Protein AF-A0A1W2ALZ3-F1 (afdb_monomer_lite)

Foldseek 3Di:
DDPPPPPPDPPDDPPDPVVVLVVLVVLLVVLQVQLVVCCVVDVVSSVVSVVVNVVSVVVNVVD

Sequence (63 aa):
MQNQYCKVGSVKPMNNEEQSVALLEYLYQNFADKANNIKYANTRLGDFFESKAQKLEKLLNEL

Secondary structure (DSSP, 8-state):
-------TT-------HHHHHHHHHHHHHHHHHHHHHHTTT-HHHHHHHHHHHHHHHHHHHT-

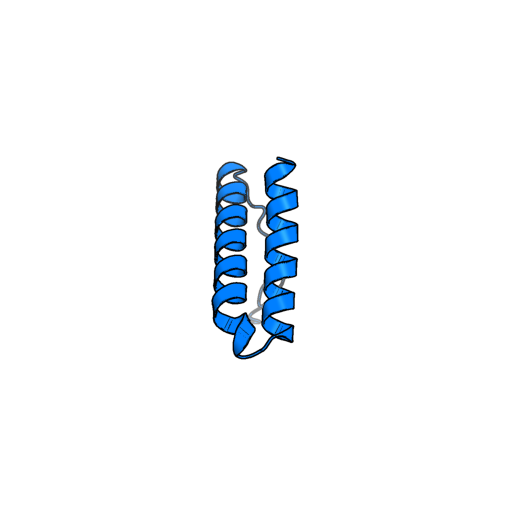Organism: NCBI:txid504486

Radius of gyration: 16.81 Å; chains: 1; bounding box: 40×32×41 Å

Structure (mmCIF, N/CA/C/O backbone):
data_AF-A0A1W2ALZ3-F1
#
_entry.id   AF-A0A1W2ALZ3-F1
#
loop_
_atom_site.group_PDB
_atom_site.id
_atom_site.type_symbol
_atom_site.label_atom_id
_atom_site.label_alt_id
_atom_site.label_comp_id
_atom_site.label_asym_id
_atom_site.label_entity_id
_atom_site.label_seq_id
_atom_site.pdbx_PDB_ins_code
_atom_site.Cartn_x
_atom_site.Cartn_y
_atom_site.Cartn_z
_atom_site.occupancy
_atom_site.B_iso_or_equiv
_atom_site.auth_seq_id
_atom_site.auth_comp_id
_atom_site.auth_asym_id
_atom_site.auth_atom_id
_atom_site.pdbx_PDB_model_num
ATOM 1 N N . MET A 1 1 ? 27.219 -26.219 28.782 1.00 46.19 1 MET A N 1
ATOM 2 C CA . MET A 1 1 ? 26.675 -25.477 27.625 1.00 46.19 1 MET A CA 1
ATOM 3 C C . MET A 1 1 ? 25.238 -25.096 27.948 1.00 46.19 1 MET A C 1
ATOM 5 O O . MET A 1 1 ? 24.480 -25.983 28.314 1.00 46.19 1 MET A O 1
ATOM 9 N N . GLN A 1 2 ? 24.889 -23.805 27.927 1.00 48.72 2 GLN A N 1
ATOM 10 C CA . GLN A 1 2 ? 23.510 -23.342 28.133 1.00 48.72 2 GLN A CA 1
ATOM 11 C C . GLN A 1 2 ? 2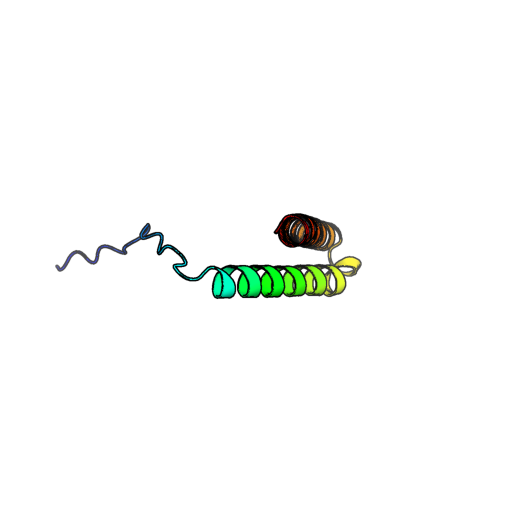2.797 -23.326 26.779 1.00 48.72 2 GLN A C 1
ATOM 13 O O . GLN A 1 2 ? 23.238 -22.635 25.864 1.00 48.72 2 GLN A O 1
ATOM 18 N N . ASN A 1 3 ? 21.714 -24.089 26.640 1.00 56.97 3 ASN A N 1
ATOM 19 C CA . ASN A 1 3 ? 20.911 -24.089 25.421 1.00 56.97 3 ASN A CA 1
ATOM 20 C C . ASN A 1 3 ? 20.182 -22.742 25.307 1.00 56.97 3 ASN A C 1
ATOM 22 O O . ASN A 1 3 ? 19.208 -22.488 26.017 1.00 56.97 3 ASN A O 1
ATOM 26 N N . GLN A 1 4 ? 20.672 -21.863 24.434 1.00 63.12 4 GLN A N 1
ATOM 27 C CA . GLN A 1 4 ? 20.037 -20.585 24.138 1.00 63.12 4 GLN A CA 1
ATOM 28 C C . GLN A 1 4 ? 18.933 -20.824 23.103 1.00 63.12 4 GLN A C 1
ATOM 30 O O . GLN A 1 4 ? 19.159 -20.812 21.897 1.00 63.12 4 GLN A O 1
ATOM 35 N N . TYR A 1 5 ? 17.726 -21.113 23.584 1.00 62.03 5 TYR A N 1
ATOM 36 C CA . TYR A 1 5 ? 16.557 -21.238 22.721 1.00 62.03 5 TYR A CA 1
ATOM 37 C C . TYR A 1 5 ? 16.165 -19.845 22.217 1.00 62.03 5 TYR A C 1
ATOM 39 O O . TYR A 1 5 ? 15.555 -19.059 22.946 1.00 62.03 5 TYR A O 1
ATOM 47 N N . CYS A 1 6 ? 16.519 -19.519 20.971 1.00 65.50 6 CYS A N 1
ATOM 48 C CA . CYS A 1 6 ? 15.926 -18.383 20.271 1.00 65.50 6 CYS A CA 1
ATOM 49 C C . CYS A 1 6 ? 14.407 -18.594 20.258 1.00 65.50 6 CYS A C 1
ATOM 51 O O . CYS A 1 6 ? 13.925 -19.542 19.642 1.00 65.50 6 CYS A O 1
ATOM 53 N N . LYS A 1 7 ? 13.650 -17.744 20.962 1.00 61.94 7 LYS A N 1
ATOM 54 C CA . LYS A 1 7 ? 12.180 -17.751 20.948 1.00 61.94 7 LYS A CA 1
ATOM 55 C C . LYS A 1 7 ? 11.676 -17.275 19.582 1.00 61.94 7 LYS A C 1
ATOM 57 O O . LYS A 1 7 ? 11.169 -16.166 19.444 1.00 61.94 7 LYS A O 1
ATOM 62 N N . VAL A 1 8 ? 11.843 -18.099 18.557 1.00 62.31 8 VAL A N 1
ATOM 63 C CA . VAL A 1 8 ? 11.174 -17.925 17.271 1.00 62.31 8 VAL A CA 1
ATOM 64 C C . VAL A 1 8 ? 9.725 -18.372 17.457 1.00 62.31 8 VAL A C 1
ATOM 66 O O . VAL A 1 8 ? 9.452 -19.558 17.600 1.00 62.31 8 VAL A O 1
ATOM 69 N N . GLY A 1 9 ? 8.797 -17.415 17.554 1.00 59.97 9 GLY A N 1
ATOM 70 C CA . GLY A 1 9 ? 7.359 -17.716 17.539 1.00 59.97 9 GLY A CA 1
ATOM 71 C C . GLY A 1 9 ? 6.483 -17.090 18.626 1.00 59.97 9 GLY A C 1
ATOM 72 O O . GLY A 1 9 ? 5.298 -17.406 18.663 1.00 59.97 9 GLY A O 1
ATOM 73 N N . SER A 1 10 ? 6.976 -16.197 19.496 1.00 62.12 10 SER A N 1
ATOM 74 C CA . SER A 1 10 ? 6.055 -15.452 20.370 1.00 62.12 10 SER A CA 1
ATOM 75 C C . SER A 1 10 ? 5.372 -14.331 19.581 1.00 62.12 10 SER A C 1
ATOM 77 O O . SER A 1 10 ? 5.927 -13.238 19.446 1.00 62.12 10 SER A O 1
ATOM 79 N N . VAL A 1 11 ? 4.175 -14.598 19.053 1.00 64.88 11 VAL A N 1
ATOM 80 C CA . VAL A 1 11 ? 3.286 -13.556 18.521 1.00 64.88 11 VAL A CA 1
ATOM 81 C C . VAL A 1 11 ? 2.817 -12.722 19.709 1.00 64.88 11 VAL A C 1
ATOM 83 O O . VAL A 1 11 ? 2.065 -13.206 20.553 1.00 64.88 11 VAL A O 1
ATOM 86 N N . LYS A 1 12 ? 3.312 -11.488 19.819 1.00 66.31 12 LYS A N 1
ATOM 87 C CA . LYS A 1 12 ? 2.823 -10.539 20.819 1.00 66.31 12 LYS A CA 1
ATOM 88 C C . LYS A 1 12 ? 1.565 -9.885 20.242 1.00 66.31 12 LYS A C 1
ATOM 90 O O . LYS A 1 12 ? 1.696 -9.194 19.232 1.00 66.31 12 LYS A O 1
ATOM 95 N N . PRO A 1 13 ? 0.373 -10.106 20.820 1.00 59.75 13 PRO A N 1
ATOM 96 C CA . PRO A 1 13 ? -0.819 -9.402 20.370 1.00 59.75 13 PRO A CA 1
ATOM 97 C C . PRO A 1 13 ? -0.599 -7.890 20.525 1.00 59.75 13 PRO A C 1
ATOM 99 O O . PRO A 1 13 ? -0.048 -7.428 21.530 1.00 59.75 13 PRO A O 1
ATOM 102 N N . MET A 1 14 ? -0.960 -7.121 19.495 1.00 65.38 14 MET A N 1
ATOM 103 C CA . MET A 1 14 ? -1.051 -5.667 19.611 1.00 65.38 14 MET A CA 1
ATOM 104 C C . MET A 1 14 ? -2.290 -5.376 20.450 1.00 65.38 14 MET A C 1
ATOM 106 O O . MET A 1 14 ? -3.410 -5.477 19.972 1.00 65.38 14 MET A O 1
ATOM 110 N N . ASN A 1 15 ? -2.082 -5.087 21.732 1.00 65.25 15 ASN A N 1
ATOM 111 C CA . ASN A 1 15 ? -3.168 -4.949 22.705 1.00 65.25 15 ASN A CA 1
ATOM 112 C C . ASN A 1 15 ? -3.934 -3.616 22.596 1.00 65.25 15 ASN A C 1
ATOM 114 O O . ASN A 1 15 ? -4.864 -3.408 23.365 1.00 65.25 15 ASN A O 1
ATOM 118 N N . ASN A 1 16 ? -3.546 -2.725 21.673 1.00 71.12 16 ASN A N 1
ATOM 119 C CA . ASN A 1 16 ? -4.108 -1.383 21.537 1.00 71.12 16 ASN A CA 1
ATOM 120 C C . ASN A 1 16 ? -4.561 -1.157 20.084 1.00 71.12 16 ASN A C 1
ATOM 122 O O . ASN A 1 16 ? -3.730 -1.098 19.172 1.00 71.12 16 ASN A O 1
ATOM 126 N N . GLU A 1 17 ? -5.870 -1.024 19.870 1.00 68.31 17 GLU A N 1
ATOM 127 C CA . GLU A 1 17 ? -6.482 -0.819 18.546 1.00 68.31 17 GLU A CA 1
ATOM 128 C C . GLU A 1 17 ? -5.976 0.466 17.872 1.00 68.31 17 GLU A C 1
ATOM 130 O O . GLU A 1 17 ? -5.522 0.409 16.733 1.00 68.31 17 GLU A O 1
ATOM 135 N N . GLU A 1 18 ? -5.897 1.592 18.593 1.00 70.25 18 GLU A N 1
ATOM 136 C CA . GLU A 1 18 ? -5.354 2.858 18.060 1.00 70.25 18 GLU A CA 1
ATOM 137 C C . GLU A 1 18 ? -3.905 2.727 17.561 1.00 70.25 18 GLU A C 1
ATOM 139 O O . GLU A 1 18 ? -3.549 3.243 16.502 1.00 70.25 18 GLU A O 1
ATOM 144 N N . GLN A 1 19 ? -3.060 1.978 18.282 1.00 76.81 19 GLN A N 1
ATOM 145 C CA . GLN A 1 19 ? -1.679 1.717 17.851 1.00 76.81 19 GLN A CA 1
ATOM 146 C C . GLN A 1 19 ? -1.630 0.831 16.602 1.00 76.81 19 GLN A C 1
ATOM 148 O O . GLN A 1 19 ? -0.655 0.873 15.853 1.00 76.81 19 GLN A O 1
ATOM 153 N N . SER A 1 20 ? -2.671 0.029 16.381 1.00 82.62 20 SER A N 1
ATOM 154 C CA . SER A 1 20 ? -2.798 -0.853 15.223 1.00 82.62 20 SER A CA 1
ATOM 155 C C . SER A 1 20 ? -3.236 -0.077 13.980 1.00 82.62 20 SER A C 1
ATOM 157 O O . SER A 1 20 ? -2.646 -0.280 12.920 1.00 82.62 20 SER A O 1
ATOM 159 N N . VAL A 1 21 ? -4.173 0.872 14.112 1.00 89.50 21 VAL A N 1
ATOM 160 C CA . VAL A 1 21 ? -4.576 1.779 13.017 1.00 89.50 21 VAL A CA 1
ATOM 161 C C . VAL A 1 21 ? -3.412 2.674 12.590 1.00 89.50 21 VAL A C 1
ATOM 163 O O . VAL A 1 21 ? -3.044 2.677 11.417 1.00 89.50 21 VAL A O 1
ATOM 166 N N . ALA A 1 22 ? -2.743 3.334 13.541 1.00 90.94 22 ALA A N 1
ATOM 167 C CA . ALA A 1 22 ? -1.593 4.191 13.240 1.00 90.94 22 ALA A CA 1
ATOM 168 C C . ALA A 1 22 ? -0.449 3.418 12.552 1.00 90.94 22 ALA A C 1
ATOM 170 O O . ALA A 1 22 ? 0.243 3.942 11.675 1.00 90.94 22 ALA A O 1
ATOM 171 N N . LEU A 1 23 ? -0.253 2.143 12.913 1.00 91.25 23 LEU A N 1
ATOM 172 C CA . LEU A 1 23 ? 0.712 1.279 12.236 1.00 91.25 23 LEU A CA 1
ATOM 173 C C . LEU A 1 23 ? 0.291 0.977 10.790 1.00 91.25 23 LEU A C 1
ATOM 175 O O . LEU A 1 23 ? 1.143 0.989 9.901 1.00 91.25 23 LEU A O 1
ATOM 179 N N . LEU A 1 24 ? -0.992 0.708 10.541 1.00 93.19 24 LEU A N 1
ATOM 180 C CA . LEU A 1 24 ? -1.513 0.457 9.194 1.00 93.19 24 LEU A CA 1
ATOM 181 C C . LEU A 1 24 ? -1.369 1.688 8.292 1.00 93.19 24 LEU A C 1
ATOM 183 O O . LEU A 1 24 ? -0.910 1.549 7.157 1.00 93.19 24 LEU A O 1
ATOM 187 N N . GLU A 1 25 ? -1.668 2.881 8.804 1.00 95.25 25 GLU A N 1
ATOM 188 C CA . GLU A 1 25 ? -1.462 4.152 8.097 1.00 95.25 25 GLU A CA 1
ATOM 189 C C . GLU A 1 25 ? 0.018 4.386 7.775 1.00 95.25 25 GLU A C 1
ATOM 191 O O . GLU A 1 25 ? 0.376 4.698 6.636 1.00 95.25 25 GLU A O 1
ATOM 196 N N . TYR A 1 26 ? 0.905 4.164 8.751 1.00 96.69 26 TYR A N 1
ATOM 197 C CA . TYR A 1 26 ? 2.350 4.264 8.545 1.00 96.69 26 TYR A CA 1
ATOM 198 C C . TYR A 1 26 ? 2.843 3.294 7.463 1.00 96.69 26 TYR A C 1
ATOM 200 O O . TYR A 1 26 ? 3.661 3.659 6.611 1.00 96.69 26 TYR A O 1
ATOM 208 N N . LEU A 1 27 ? 2.355 2.051 7.473 1.00 96.25 27 LEU A N 1
ATOM 209 C CA . LEU A 1 27 ? 2.700 1.059 6.457 1.00 96.25 27 LEU A CA 1
ATOM 210 C C . LEU A 1 27 ? 2.179 1.467 5.078 1.00 96.25 27 LEU A C 1
ATOM 212 O O . LEU A 1 27 ? 2.923 1.345 4.104 1.00 96.25 27 LEU A O 1
ATOM 216 N N . TYR A 1 28 ? 0.948 1.975 4.995 1.00 98.06 28 TYR A N 1
ATOM 217 C CA . TYR A 1 28 ? 0.369 2.480 3.753 1.00 98.06 28 TYR A CA 1
ATOM 218 C C . TYR A 1 28 ? 1.257 3.565 3.131 1.00 98.06 28 TYR A C 1
ATOM 220 O O . TYR A 1 28 ? 1.699 3.400 1.991 1.00 98.06 28 TYR A O 1
ATOM 228 N N . GLN A 1 29 ? 1.603 4.602 3.903 1.00 98.00 29 GLN A N 1
ATOM 229 C CA . GLN A 1 29 ? 2.460 5.698 3.434 1.00 98.00 29 GLN A CA 1
ATOM 230 C C . GLN A 1 29 ? 3.824 5.180 2.957 1.00 98.00 29 GLN A C 1
ATOM 232 O O . GLN A 1 29 ? 4.257 5.486 1.849 1.00 98.00 29 GLN A O 1
ATOM 237 N N . ASN A 1 30 ? 4.463 4.287 3.722 1.00 98.06 30 ASN A N 1
ATOM 238 C CA . ASN A 1 30 ? 5.746 3.701 3.321 1.00 98.06 30 ASN A CA 1
ATOM 239 C C . ASN A 1 30 ? 5.675 2.927 2.002 1.00 98.06 30 ASN A C 1
ATOM 241 O O . ASN A 1 30 ? 6.617 2.976 1.207 1.00 98.06 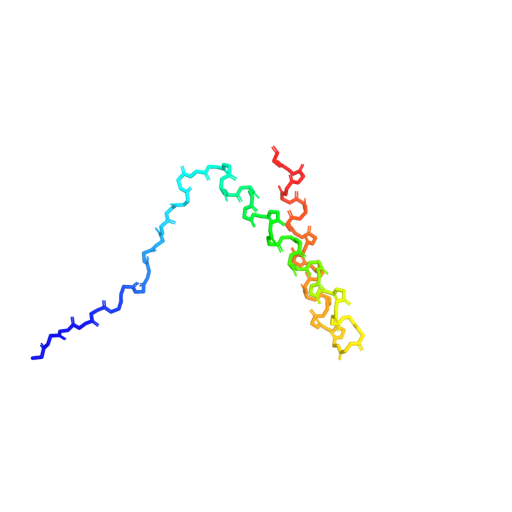30 ASN A O 1
ATOM 245 N N . PHE A 1 31 ? 4.610 2.156 1.780 1.00 98.12 31 PHE A N 1
ATOM 246 C CA . PHE A 1 31 ? 4.453 1.408 0.536 1.00 98.12 31 PHE A CA 1
ATOM 247 C C . PHE A 1 31 ? 4.163 2.334 -0.646 1.00 98.12 31 PHE A C 1
ATOM 249 O O . PHE A 1 31 ? 4.758 2.133 -1.706 1.00 98.12 31 PHE A O 1
AT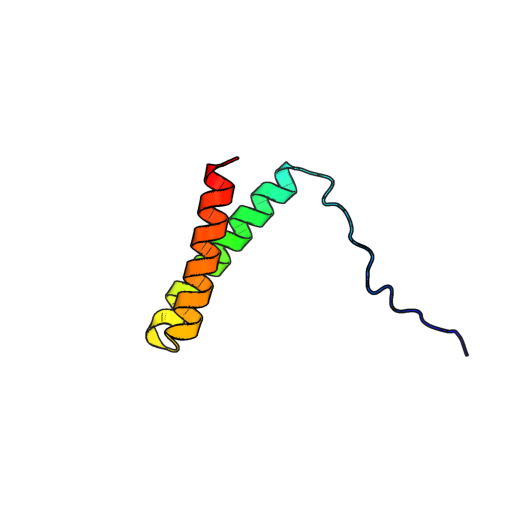OM 256 N N . ALA A 1 32 ? 3.337 3.366 -0.460 1.00 97.75 32 ALA A N 1
ATOM 257 C CA . ALA A 1 32 ? 3.070 4.377 -1.480 1.00 97.75 32 ALA A CA 1
ATOM 258 C C . ALA A 1 32 ? 4.353 5.131 -1.879 1.00 97.75 32 ALA A C 1
ATOM 260 O O . ALA A 1 32 ? 4.691 5.209 -3.063 1.00 97.75 32 ALA A O 1
ATOM 261 N N . ASP A 1 33 ? 5.136 5.582 -0.897 1.00 97.94 33 ASP A N 1
ATOM 262 C CA . ASP A 1 33 ? 6.410 6.266 -1.133 1.00 97.94 33 ASP A CA 1
ATOM 263 C C . ASP A 1 33 ? 7.413 5.368 -1.860 1.00 97.94 33 ASP A C 1
ATOM 265 O O . ASP A 1 33 ? 8.064 5.782 -2.823 1.00 97.94 33 ASP A O 1
ATOM 269 N N . LYS A 1 34 ? 7.545 4.105 -1.436 1.00 96.81 34 LYS A N 1
ATOM 270 C CA . LYS A 1 34 ? 8.439 3.144 -2.099 1.00 96.81 34 LYS A CA 1
ATOM 271 C C . LYS A 1 34 ? 8.007 2.861 -3.534 1.00 96.81 34 LYS A C 1
ATOM 273 O O . LYS A 1 34 ? 8.880 2.782 -4.398 1.00 96.81 34 LYS A O 1
ATOM 278 N N . ALA A 1 35 ? 6.705 2.729 -3.790 1.00 96.94 35 ALA A N 1
ATOM 279 C CA . ALA A 1 35 ? 6.176 2.543 -5.137 1.00 96.94 35 ALA A CA 1
ATOM 280 C C . ALA A 1 35 ? 6.568 3.724 -6.034 1.00 96.94 35 ALA A C 1
ATOM 282 O O . ALA A 1 35 ? 7.181 3.512 -7.080 1.00 96.94 35 ALA A O 1
ATOM 283 N N . ASN A 1 36 ? 6.330 4.957 -5.578 1.00 95.44 36 ASN A N 1
ATOM 284 C CA . ASN A 1 36 ? 6.665 6.178 -6.316 1.00 95.44 36 ASN A CA 1
ATOM 285 C C . ASN A 1 36 ? 8.168 6.309 -6.594 1.00 95.44 36 ASN A C 1
ATOM 287 O O . ASN A 1 36 ? 8.566 6.615 -7.719 1.00 95.44 36 ASN A O 1
ATOM 291 N N . ASN A 1 37 ? 9.006 6.018 -5.597 1.00 96.00 37 ASN A N 1
ATOM 292 C CA . ASN A 1 37 ? 10.457 6.156 -5.714 1.00 96.00 37 ASN A CA 1
ATOM 293 C C . ASN A 1 37 ? 11.092 5.127 -6.659 1.00 96.00 37 ASN A C 1
ATOM 295 O O . ASN A 1 37 ? 12.108 5.420 -7.288 1.00 96.00 37 ASN A O 1
ATOM 299 N N . ILE A 1 38 ? 10.526 3.918 -6.760 1.00 95.50 38 ILE A N 1
ATOM 300 C CA . ILE A 1 38 ? 11.141 2.822 -7.521 1.00 95.50 38 ILE A CA 1
ATOM 301 C C . ILE A 1 38 ? 10.469 2.547 -8.871 1.00 95.50 38 ILE A C 1
ATOM 303 O O . ILE A 1 38 ? 11.044 1.820 -9.679 1.00 95.50 38 ILE A O 1
ATOM 307 N N . LYS A 1 39 ? 9.305 3.151 -9.153 1.00 85.00 39 LYS A N 1
ATOM 308 C CA . LYS A 1 39 ? 8.485 2.900 -10.356 1.00 85.00 39 LYS A CA 1
ATOM 309 C C . LYS A 1 39 ? 9.275 2.934 -11.668 1.00 85.00 39 LYS A C 1
ATOM 311 O O . LYS A 1 39 ? 9.087 2.070 -12.523 1.00 85.00 39 LYS A O 1
ATOM 316 N N . TYR A 1 40 ? 10.184 3.900 -11.802 1.00 87.19 40 TYR A N 1
ATOM 317 C CA . TYR A 1 40 ? 10.995 4.095 -13.009 1.00 87.19 40 TYR A CA 1
ATOM 318 C C . TYR A 1 40 ? 12.332 3.336 -12.993 1.00 87.19 40 TYR A C 1
ATOM 320 O O . TYR A 1 40 ? 12.940 3.161 -14.043 1.00 87.19 40 TYR A O 1
ATOM 328 N N . ALA A 1 41 ? 12.785 2.868 -11.825 1.00 94.25 41 ALA A N 1
ATOM 329 C CA . ALA A 1 41 ? 14.025 2.101 -11.679 1.00 94.25 41 ALA A CA 1
ATOM 330 C C . ALA A 1 41 ? 13.788 0.583 -11.756 1.00 94.25 41 ALA A C 1
ATOM 332 O O . ALA A 1 41 ? 14.618 -0.160 -12.275 1.00 94.25 41 ALA A O 1
ATOM 333 N N . ASN A 1 42 ? 12.658 0.110 -11.228 1.00 95.31 42 ASN A N 1
ATOM 334 C CA . ASN A 1 42 ? 12.244 -1.286 -11.256 1.00 95.31 42 ASN A CA 1
ATOM 335 C C . ASN A 1 42 ? 10.716 -1.371 -11.179 1.00 95.31 42 ASN A C 1
ATOM 337 O O . ASN A 1 42 ? 10.134 -1.417 -10.094 1.00 95.31 42 ASN A O 1
ATOM 341 N N . THR A 1 43 ? 10.075 -1.426 -12.345 1.00 94.25 43 THR A N 1
ATOM 342 C CA . THR A 1 43 ? 8.612 -1.415 -12.475 1.00 94.25 43 THR A CA 1
ATOM 343 C C . THR A 1 43 ? 7.954 -2.565 -11.721 1.00 94.25 43 THR A C 1
ATOM 345 O O . THR A 1 43 ? 7.036 -2.331 -10.951 1.00 94.25 43 THR A O 1
ATOM 348 N N . ARG A 1 44 ? 8.494 -3.791 -11.810 1.00 96.75 44 ARG A N 1
ATOM 349 C CA . ARG A 1 44 ? 7.932 -4.955 -11.100 1.00 96.75 44 ARG A CA 1
ATOM 350 C C . ARG A 1 44 ? 7.922 -4.762 -9.581 1.00 96.75 44 ARG A C 1
ATOM 352 O O . ARG A 1 44 ? 6.990 -5.196 -8.906 1.00 96.75 44 ARG A O 1
ATOM 359 N N . LEU A 1 45 ? 8.977 -4.159 -9.034 1.00 96.25 45 LEU A N 1
ATOM 360 C CA . LEU A 1 45 ? 9.060 -3.872 -7.604 1.00 96.25 45 LEU A CA 1
ATOM 361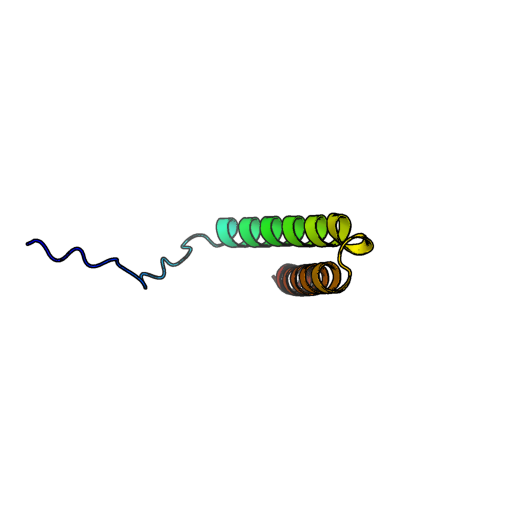 C C . LEU A 1 45 ? 8.169 -2.680 -7.214 1.00 96.25 45 LEU A C 1
ATOM 363 O O . LEU A 1 45 ? 7.571 -2.704 -6.140 1.00 96.25 45 LEU A O 1
ATOM 367 N N . GLY A 1 46 ? 8.025 -1.691 -8.100 1.00 97.81 46 GLY A N 1
ATOM 368 C CA . GLY A 1 46 ? 7.063 -0.595 -7.955 1.00 97.81 46 GLY A CA 1
ATOM 369 C C . GLY A 1 46 ? 5.624 -1.102 -7.872 1.00 97.81 46 GLY A C 1
ATOM 370 O O . GLY A 1 46 ? 4.946 -0.833 -6.883 1.00 97.81 46 GLY A O 1
ATOM 371 N N . ASP A 1 47 ? 5.208 -1.929 -8.832 1.00 97.38 47 ASP A N 1
ATOM 372 C CA . ASP A 1 47 ? 3.868 -2.530 -8.891 1.00 97.38 47 ASP A CA 1
ATOM 373 C C . ASP A 1 47 ? 3.577 -3.390 -7.653 1.00 97.38 47 ASP A C 1
ATOM 375 O O . ASP A 1 47 ? 2.464 -3.411 -7.120 1.00 97.38 47 ASP A O 1
ATOM 379 N N . PHE A 1 48 ? 4.594 -4.101 -7.151 1.00 97.62 48 PHE A N 1
ATOM 380 C CA . PHE A 1 48 ? 4.469 -4.869 -5.918 1.00 97.62 48 PHE A CA 1
ATOM 381 C C . PHE A 1 48 ? 4.115 -3.967 -4.731 1.00 97.62 48 PHE A C 1
ATOM 383 O O . PHE A 1 48 ? 3.157 -4.273 -4.011 1.00 97.62 48 PHE A O 1
ATOM 390 N N . PHE A 1 49 ? 4.863 -2.876 -4.532 1.00 98.06 49 PHE A N 1
ATOM 391 C CA . PHE A 1 49 ? 4.608 -1.923 -3.451 1.00 98.06 49 PHE A CA 1
ATOM 392 C C . PHE A 1 49 ? 3.263 -1.211 -3.619 1.00 98.06 49 PHE A C 1
ATOM 394 O O . PHE A 1 49 ? 2.526 -1.097 -2.639 1.00 98.06 49 PHE A O 1
ATOM 401 N N . GLU A 1 50 ? 2.888 -0.843 -4.844 1.00 97.88 50 GLU A N 1
ATOM 402 C CA . GLU A 1 50 ? 1.577 -0.261 -5.146 1.00 97.88 50 GLU A CA 1
ATOM 403 C C . GLU A 1 50 ? 0.440 -1.218 -4.754 1.00 97.88 50 GLU A C 1
ATOM 405 O O . GLU A 1 50 ? -0.475 -0.833 -4.025 1.00 97.88 50 GLU A O 1
ATOM 410 N N . SER A 1 51 ? 0.539 -2.507 -5.106 1.00 98.00 51 SER A N 1
ATOM 411 C CA . SER A 1 51 ? -0.483 -3.494 -4.720 1.00 98.00 51 SER A CA 1
ATOM 412 C C . SER A 1 51 ? -0.591 -3.687 -3.200 1.00 98.00 51 SER A C 1
ATOM 414 O O . SER A 1 51 ? -1.651 -4.062 -2.691 1.00 98.00 51 SER A O 1
ATOM 416 N N . LYS A 1 52 ? 0.505 -3.472 -2.454 1.00 97.56 52 LYS A N 1
ATOM 417 C CA . LYS A 1 52 ? 0.497 -3.520 -0.985 1.00 97.56 52 LYS A CA 1
ATOM 418 C C . LYS A 1 52 ? -0.178 -2.286 -0.402 1.00 97.56 52 LYS A C 1
ATOM 420 O O . LYS A 1 52 ? -1.010 -2.453 0.487 1.00 97.56 52 LYS A O 1
ATOM 425 N N . ALA A 1 53 ? 0.123 -1.101 -0.931 1.00 98.00 53 ALA A N 1
ATOM 426 C CA . ALA A 1 53 ? -0.528 0.142 -0.531 1.00 98.00 53 ALA A CA 1
ATOM 427 C C . ALA A 1 53 ? -2.048 0.062 -0.755 1.00 98.00 53 ALA A C 1
ATOM 429 O O . ALA A 1 53 ? -2.806 0.254 0.188 1.00 98.00 53 ALA A O 1
ATOM 430 N N . GLN A 1 54 ? -2.496 -0.371 -1.939 1.00 98.00 54 GLN A N 1
ATOM 431 C CA . GLN A 1 54 ? -3.926 -0.520 -2.258 1.00 98.00 54 GLN A CA 1
ATOM 432 C C . GLN A 1 54 ? -4.667 -1.490 -1.324 1.00 98.00 54 GLN A C 1
ATOM 434 O O . GLN A 1 54 ? -5.839 -1.297 -1.012 1.00 98.00 54 GLN A O 1
ATOM 439 N N . LYS A 1 55 ? -4.010 -2.568 -0.876 1.00 97.12 55 LYS A N 1
ATOM 440 C CA . LYS A 1 55 ? -4.613 -3.508 0.085 1.00 97.12 55 LYS A CA 1
ATOM 441 C C . LYS A 1 55 ? -4.788 -2.881 1.465 1.00 97.12 55 LYS A C 1
ATOM 443 O O . LYS A 1 55 ? -5.800 -3.137 2.106 1.00 97.12 55 LYS A O 1
ATOM 448 N N . LEU A 1 56 ? -3.811 -2.094 1.910 1.00 96.69 56 LEU A N 1
ATOM 449 C CA . LEU A 1 56 ? -3.881 -1.390 3.190 1.00 96.69 56 LEU A CA 1
ATOM 450 C C . LEU A 1 56 ? -4.904 -0.257 3.151 1.00 96.69 56 LEU A C 1
ATOM 452 O O . LEU A 1 56 ? -5.660 -0.117 4.098 1.00 96.69 56 LEU A O 1
ATOM 456 N N . GLU A 1 57 ? -4.980 0.488 2.050 1.00 97.06 57 GLU A N 1
ATOM 457 C CA . GLU A 1 57 ? -5.991 1.528 1.840 1.00 97.06 57 GLU A CA 1
ATOM 458 C C . GLU A 1 57 ? -7.412 0.961 1.929 1.00 97.06 57 GLU A C 1
ATOM 460 O O . GLU A 1 57 ? -8.249 1.503 2.642 1.00 97.06 57 GLU A O 1
ATOM 465 N N . LYS A 1 58 ? -7.680 -0.173 1.264 1.00 96.88 58 LYS A N 1
ATOM 466 C CA . LYS A 1 58 ? -8.977 -0.859 1.381 1.00 96.88 58 LYS A CA 1
ATOM 467 C C . LYS A 1 58 ? -9.289 -1.245 2.821 1.00 96.88 58 LYS A C 1
ATOM 469 O O . LYS A 1 58 ? -10.389 -0.983 3.278 1.00 96.88 58 LYS A O 1
ATOM 474 N N . LEU A 1 59 ? -8.314 -1.818 3.524 1.00 94.44 59 LEU A N 1
ATOM 475 C CA . LEU A 1 59 ? -8.490 -2.222 4.914 1.00 94.44 59 LEU A CA 1
ATOM 476 C C . LEU A 1 59 ? -8.742 -1.016 5.830 1.00 94.44 59 LEU A C 1
ATOM 478 O O . LEU A 1 59 ? -9.602 -1.099 6.691 1.00 94.44 59 LEU A O 1
ATOM 482 N N . LEU A 1 60 ? -8.040 0.102 5.624 1.00 94.00 60 LEU A N 1
ATOM 483 C CA . LEU A 1 60 ? -8.257 1.347 6.368 1.00 94.00 60 LEU A CA 1
ATOM 484 C C . LEU A 1 60 ? -9.634 1.967 6.090 1.00 94.00 60 LEU A C 1
ATOM 486 O O . LEU A 1 60 ? -10.227 2.523 7.001 1.00 94.00 60 LEU A O 1
ATOM 490 N N . ASN A 1 61 ? -10.153 1.852 4.864 1.00 94.12 61 ASN A N 1
ATOM 491 C CA . ASN A 1 61 ? -11.489 2.341 4.498 1.00 94.12 61 ASN A CA 1
ATOM 492 C C . ASN A 1 61 ? -12.637 1.445 5.006 1.00 94.12 61 ASN A C 1
ATOM 494 O O . ASN A 1 61 ? -13.792 1.864 4.974 1.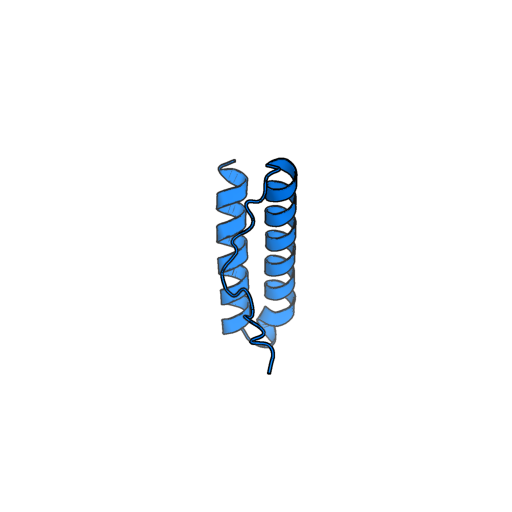00 94.12 61 ASN A O 1
ATOM 498 N N . GLU A 1 62 ? -12.336 0.203 5.391 1.00 93.62 62 GLU A N 1
ATOM 499 C CA . GLU A 1 62 ? -13.292 -0.765 5.949 1.00 93.62 62 GLU A CA 1
ATOM 500 C C . GLU A 1 62 ? -13.360 -0.725 7.491 1.00 93.62 62 GLU A C 1
ATOM 502 O O . GLU A 1 62 ? -14.212 -1.407 8.067 1.00 93.62 62 GLU A O 1
ATOM 507 N N . LEU A 1 63 ? -12.478 0.046 8.144 1.00 86.12 63 LEU A N 1
ATOM 508 C CA . LEU A 1 63 ? -12.501 0.336 9.585 1.00 86.12 63 LEU A CA 1
ATOM 509 C C . LEU A 1 63 ? -13.491 1.462 9.909 1.00 86.12 63 LEU A C 1
ATOM 511 O O . LEU A 1 63 ? -14.164 1.339 10.958 1.00 86.12 63 LEU A O 1
#

pLDDT: mean 85.41, std 15.53, range [46.19, 98.12]